Protein AF-A0A1I5E903-F1 (afdb_monomer_lite)

Organism: NCBI:txid913024

pLDDT: mean 73.97, std 17.39, range [37.31, 92.19]

Sequence (85 aa):
MHFKLNVMGKETKEGLYQGIIEKDEKGNYFCGPYLLDYKMVEANFKLGDKISIKKLINNPSHMSSELYPKKSIKFSLANGDKPSK

Secondary structure (DSSP, 8-state):
------------SS-SEEEE-EE-TT--EEETTEEEPHHHHHHH--TT-EEEEEEEEE---TTTTTT-SEEEEEEEE--------

Radius of gyration: 14.88 Å; chains: 1; bounding box: 41×28×46 Å

Foldseek 3Di:
DDDDDDPPQPPPPFAPDKAFWAADPVRWTAGVLETEDPVCCVVAHDGGFIKGQHDKDQDPDPVCCVSRRIYGPDIDGPPDDDPPD

Structure (mmCIF, N/CA/C/O backbone):
data_AF-A0A1I5E903-F1
#
_entry.id   AF-A0A1I5E903-F1
#
loop_
_atom_site.group_PDB
_atom_site.id
_atom_site.type_symbol
_atom_site.label_atom_id
_atom_site.label_alt_id
_atom_site.label_comp_id
_atom_site.label_asym_id
_atom_site.label_entity_id
_atom_site.label_seq_id
_atom_site.pdbx_PDB_ins_code
_atom_site.Cartn_x
_atom_site.Cartn_y
_atom_site.Cartn_z
_atom_site.occupancy
_atom_site.B_iso_or_equiv
_atom_site.auth_seq_id
_atom_site.auth_comp_id
_atom_site.auth_asym_id
_atom_site.auth_atom_id
_atom_site.pdbx_PDB_model_num
ATOM 1 N N . MET A 1 1 ? -30.423 -18.987 -22.881 1.00 51.06 1 MET A N 1
ATOM 2 C CA . MET A 1 1 ? -29.418 -18.662 -21.847 1.00 51.06 1 MET A CA 1
ATOM 3 C C . MET A 1 1 ? -28.389 -17.691 -22.408 1.00 51.06 1 MET A C 1
ATOM 5 O O . MET A 1 1 ? -27.798 -17.992 -23.436 1.00 51.06 1 MET A O 1
ATOM 9 N N . HIS A 1 2 ? -28.152 -16.563 -21.741 1.00 42.00 2 HIS A N 1
ATOM 10 C CA . HIS A 1 2 ? -26.885 -15.837 -21.859 1.00 42.00 2 HIS A CA 1
ATOM 11 C C . HIS A 1 2 ? -26.649 -15.063 -20.558 1.00 42.00 2 HIS A C 1
ATOM 13 O O . HIS A 1 2 ? -27.105 -13.937 -20.380 1.00 42.00 2 HIS A O 1
ATOM 19 N N . PHE A 1 3 ? -25.982 -15.720 -19.610 1.00 47.97 3 PHE A N 1
ATOM 20 C CA . PHE A 1 3 ? -25.411 -15.062 -18.443 1.00 47.97 3 PHE A CA 1
ATOM 21 C C . PHE A 1 3 ? -24.185 -14.280 -18.916 1.00 47.97 3 PHE A C 1
ATOM 23 O O . PHE A 1 3 ? -23.137 -14.865 -19.174 1.00 47.97 3 PHE A O 1
ATOM 30 N N . LYS A 1 4 ? -24.307 -12.957 -19.039 1.00 45.06 4 LYS A N 1
ATOM 31 C CA . LYS A 1 4 ? -23.148 -12.064 -18.978 1.00 45.06 4 LYS A CA 1
ATOM 32 C C . LYS A 1 4 ? -23.160 -11.391 -17.616 1.00 45.06 4 LYS A C 1
ATOM 34 O O . LYS A 1 4 ? -23.788 -10.358 -17.412 1.00 45.06 4 LYS A O 1
ATOM 39 N N . LEU A 1 5 ? -22.459 -12.030 -16.683 1.00 57.47 5 LEU A N 1
ATOM 40 C CA . LEU A 1 5 ? -21.821 -11.336 -15.578 1.00 57.47 5 LEU A CA 1
ATOM 41 C C . LEU A 1 5 ? -20.936 -10.252 -16.194 1.00 57.47 5 LEU A C 1
ATOM 43 O O . LEU A 1 5 ? -19.979 -10.563 -16.890 1.00 57.47 5 LEU A O 1
ATOM 47 N N . ASN A 1 6 ? -21.262 -8.991 -15.958 1.00 43.69 6 ASN A N 1
ATOM 48 C CA . ASN A 1 6 ? -20.233 -7.981 -15.802 1.00 43.69 6 ASN A CA 1
ATOM 49 C C . ASN A 1 6 ? -20.755 -7.023 -14.753 1.00 43.69 6 ASN A C 1
ATOM 51 O O . ASN A 1 6 ? -21.580 -6.149 -15.013 1.00 43.69 6 ASN A O 1
ATOM 55 N N . VAL A 1 7 ? -20.319 -7.310 -13.531 1.00 49.47 7 VAL A N 1
ATOM 56 C CA . VAL A 1 7 ? -20.443 -6.464 -12.358 1.00 49.47 7 VAL A CA 1
ATOM 57 C C . VAL A 1 7 ? -19.977 -5.079 -12.782 1.00 49.47 7 VAL A C 1
ATOM 59 O O . VAL A 1 7 ? -18.786 -4.820 -12.927 1.00 49.47 7 VAL A O 1
ATOM 62 N N . MET A 1 8 ? -20.948 -4.217 -13.064 1.00 47.16 8 MET A N 1
ATOM 63 C CA . MET A 1 8 ? -20.751 -2.788 -13.186 1.00 47.16 8 MET A CA 1
ATOM 64 C C . MET A 1 8 ? -20.169 -2.383 -11.841 1.00 47.16 8 MET A C 1
ATOM 66 O O . MET A 1 8 ? -20.883 -2.393 -10.836 1.00 47.16 8 MET A O 1
ATOM 70 N N . GLY A 1 9 ? -18.848 -2.193 -11.803 1.00 43.62 9 GLY A N 1
ATOM 71 C CA . GLY A 1 9 ? -18.147 -1.687 -10.639 1.00 43.62 9 GLY A CA 1
ATOM 72 C C . GLY A 1 9 ? -18.836 -0.389 -10.288 1.00 43.62 9 GLY A C 1
ATOM 73 O O . GLY A 1 9 ? -18.671 0.605 -10.987 1.00 43.62 9 GLY A O 1
ATOM 74 N N . LYS A 1 10 ? -19.719 -0.443 -9.289 1.00 45.12 10 LYS A N 1
ATOM 75 C CA . LYS A 1 10 ? -20.390 0.738 -8.784 1.00 45.12 10 LYS A CA 1
ATOM 76 C C . LYS A 1 10 ? -19.247 1.652 -8.381 1.00 45.12 10 LYS A C 1
ATOM 78 O O . LYS A 1 10 ? -18.477 1.297 -7.494 1.00 45.12 10 LYS A O 1
ATOM 83 N N . GLU A 1 11 ? -19.117 2.785 -9.059 1.00 48.38 11 GLU A N 1
ATOM 84 C CA . GLU A 1 11 ? -18.348 3.930 -8.591 1.00 48.38 11 GLU A CA 1
ATOM 85 C C . GLU A 1 11 ? -19.040 4.403 -7.308 1.00 48.38 11 GLU A C 1
ATOM 87 O O . GLU A 1 11 ? -19.838 5.339 -7.283 1.00 48.38 11 GLU A O 1
ATOM 92 N N . THR A 1 12 ? -18.860 3.629 -6.238 1.00 42.34 12 THR A N 1
ATOM 93 C CA . THR A 1 12 ? -19.408 3.922 -4.931 1.00 42.34 12 THR A CA 1
ATOM 94 C C . THR A 1 12 ? -18.660 5.139 -4.441 1.00 42.34 12 THR A C 1
ATOM 96 O O . THR A 1 12 ? -17.433 5.187 -4.482 1.00 42.34 12 THR A O 1
ATOM 99 N N . LYS A 1 13 ? -19.429 6.140 -4.035 1.00 49.25 13 LYS A N 1
ATOM 100 C CA . LYS A 1 13 ? -19.049 7.538 -3.833 1.00 49.25 13 LYS A CA 1
ATOM 101 C C . LYS A 1 13 ? -17.975 7.795 -2.760 1.00 49.25 13 LYS A C 1
ATOM 103 O O . LYS A 1 13 ? -17.783 8.940 -2.380 1.00 49.25 13 LYS A O 1
ATOM 108 N N . GLU A 1 14 ? -17.228 6.790 -2.309 1.00 51.12 14 GLU A N 1
ATOM 109 C CA . GLU A 1 14 ? -16.206 6.895 -1.267 1.00 51.12 14 GLU A CA 1
ATOM 110 C C . GLU A 1 14 ? -15.041 5.917 -1.540 1.00 51.12 14 GLU A C 1
ATOM 112 O O . GLU A 1 14 ? -14.918 4.862 -0.927 1.00 51.12 14 GLU A O 1
ATOM 117 N N . GLY A 1 15 ? -14.162 6.277 -2.484 1.00 56.53 15 GLY A N 1
ATOM 118 C CA . GLY A 1 15 ? -12.920 5.547 -2.782 1.00 56.53 15 GLY A CA 1
ATOM 119 C C . GLY A 1 15 ? -13.049 4.452 -3.851 1.00 56.53 15 GLY A C 1
ATOM 120 O O . GLY A 1 15 ? -13.970 3.648 -3.840 1.00 56.53 15 GLY A O 1
ATOM 121 N N . LEU A 1 16 ? -12.083 4.414 -4.776 1.00 73.00 16 LEU A N 1
ATOM 122 C CA . LEU A 1 16 ? -11.973 3.438 -5.870 1.00 73.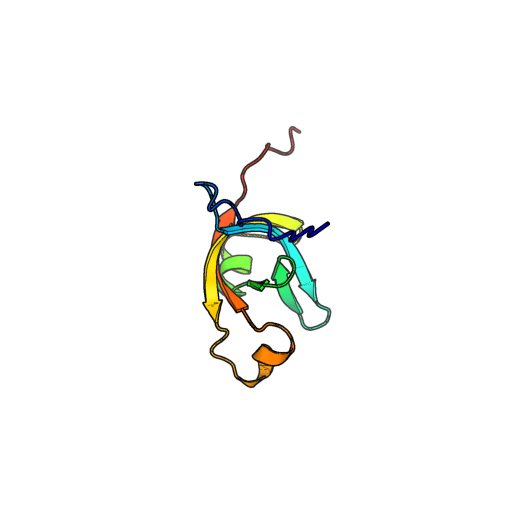00 16 LEU A CA 1
ATOM 123 C C . LEU A 1 16 ? -11.763 2.003 -5.369 1.00 73.00 16 LEU A C 1
ATOM 125 O O . LEU A 1 16 ? -12.165 1.050 -6.028 1.00 73.00 16 LEU A O 1
ATOM 129 N N . TYR A 1 17 ? -11.062 1.849 -4.248 1.00 83.12 17 TYR A N 1
ATOM 130 C CA . TYR A 1 17 ? -10.743 0.552 -3.662 1.00 83.12 17 TYR A CA 1
ATOM 131 C C . TYR A 1 17 ? -10.435 0.720 -2.177 1.00 83.12 17 TYR A C 1
ATOM 133 O O . TYR A 1 17 ? -9.865 1.735 -1.782 1.00 83.12 17 TYR A O 1
ATOM 141 N N . GLN A 1 18 ? -10.779 -0.261 -1.350 1.00 87.19 18 GLN A N 1
ATOM 142 C CA . GLN A 1 18 ? -10.391 -0.298 0.057 1.00 87.19 18 GLN A CA 1
ATOM 143 C C . GLN A 1 18 ? -9.720 -1.629 0.368 1.00 87.19 18 GLN A C 1
ATOM 145 O O . GLN A 1 18 ? -10.194 -2.676 -0.062 1.00 87.19 18 GLN A O 1
ATOM 150 N N . GLY A 1 19 ? -8.643 -1.589 1.139 1.00 87.81 19 GLY A N 1
ATOM 151 C CA . GLY A 1 19 ? -7.914 -2.784 1.541 1.00 87.81 19 GLY A CA 1
ATOM 152 C C . GLY A 1 19 ? -6.922 -2.487 2.655 1.00 87.81 19 GLY A C 1
ATOM 153 O O . GLY A 1 19 ? -6.839 -1.358 3.135 1.00 87.81 19 GLY A O 1
ATOM 154 N N . ILE A 1 20 ? -6.192 -3.510 3.080 1.00 90.44 20 ILE A N 1
ATOM 155 C CA . ILE A 1 20 ? -5.174 -3.404 4.127 1.00 90.44 20 ILE A CA 1
ATOM 156 C C . ILE A 1 20 ? -3.815 -3.139 3.471 1.00 90.44 20 ILE A C 1
ATOM 158 O O . ILE A 1 20 ? -3.583 -3.556 2.335 1.00 90.44 20 ILE A O 1
ATOM 162 N N . ILE A 1 21 ? -2.951 -2.390 4.153 1.00 91.44 21 ILE A N 1
ATOM 163 C CA . ILE A 1 21 ? -1.561 -2.198 3.744 1.00 91.44 21 ILE A CA 1
ATOM 164 C C . ILE A 1 21 ? -0.763 -3.446 4.098 1.00 91.44 21 ILE A C 1
ATOM 166 O O . ILE A 1 21 ? -0.604 -3.783 5.273 1.00 91.44 21 ILE A O 1
ATOM 170 N N . GLU A 1 22 ? -0.193 -4.067 3.078 1.00 92.19 22 GLU A N 1
ATOM 171 C CA . GLU A 1 22 ? 0.713 -5.202 3.187 1.00 92.19 22 GLU A CA 1
ATOM 172 C C . GLU A 1 22 ? 2.094 -4.813 2.654 1.00 92.19 22 GLU A C 1
ATOM 174 O O . GLU A 1 22 ? 2.254 -3.805 1.959 1.00 92.19 22 GLU A O 1
ATOM 179 N N . LYS A 1 23 ? 3.116 -5.585 3.024 1.00 90.88 23 LYS A N 1
ATOM 180 C CA . LYS A 1 23 ? 4.497 -5.375 2.588 1.00 90.88 23 LYS A CA 1
ATOM 181 C C . LYS A 1 23 ? 5.059 -6.695 2.115 1.00 90.88 23 LYS A C 1
ATOM 183 O O . LYS A 1 23 ? 4.984 -7.692 2.825 1.00 90.88 23 LYS A O 1
ATOM 188 N N . ASP A 1 24 ? 5.622 -6.664 0.921 1.00 87.94 24 ASP A N 1
ATOM 189 C CA . ASP A 1 24 ? 6.269 -7.821 0.319 1.00 87.94 24 ASP A CA 1
ATOM 190 C C . ASP A 1 24 ? 7.661 -8.051 0.932 1.00 87.94 24 ASP A C 1
ATOM 192 O O . ASP A 1 24 ? 8.232 -7.143 1.546 1.00 87.94 24 ASP A O 1
AT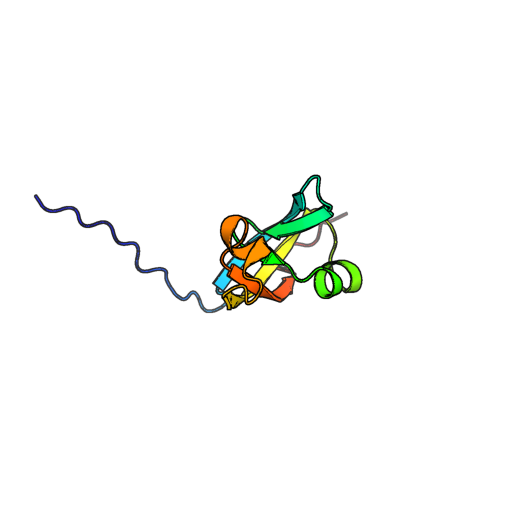OM 196 N N . GLU A 1 25 ? 8.262 -9.219 0.700 1.00 85.00 25 GLU A N 1
ATOM 197 C CA . GLU A 1 25 ? 9.629 -9.544 1.137 1.00 85.00 25 GLU A CA 1
ATOM 198 C C . GLU A 1 25 ? 10.669 -8.544 0.602 1.00 85.00 25 GLU A C 1
ATOM 200 O O . GLU A 1 25 ? 11.679 -8.266 1.247 1.00 85.00 25 GLU A O 1
ATOM 205 N N . LYS A 1 26 ? 10.389 -7.917 -0.549 1.00 81.38 26 LYS A N 1
ATOM 206 C CA . LYS A 1 26 ? 11.214 -6.842 -1.132 1.00 81.38 26 LYS A CA 1
ATOM 207 C C . LYS A 1 26 ? 11.044 -5.473 -0.464 1.00 81.38 26 LYS A C 1
ATOM 209 O O . LYS A 1 26 ? 11.651 -4.496 -0.894 1.00 81.38 26 LYS A O 1
ATOM 214 N N . GLY A 1 27 ? 10.181 -5.369 0.540 1.00 84.88 27 GLY A N 1
ATOM 215 C CA . GLY A 1 27 ? 9.893 -4.133 1.253 1.00 84.88 27 GLY A CA 1
ATOM 216 C C . GLY A 1 27 ? 8.953 -3.163 0.531 1.00 84.88 27 GLY A C 1
ATOM 217 O O . GLY A 1 27 ? 8.859 -2.002 0.926 1.00 84.88 27 GLY A O 1
ATOM 218 N N . ASN A 1 28 ? 8.245 -3.626 -0.502 1.00 86.19 28 ASN A N 1
ATOM 219 C CA . ASN A 1 28 ? 7.266 -2.826 -1.235 1.00 86.19 28 ASN A CA 1
ATOM 220 C C . ASN A 1 28 ? 5.912 -2.856 -0.529 1.00 86.19 28 ASN A C 1
ATOM 222 O O . ASN A 1 28 ? 5.388 -3.938 -0.281 1.00 86.19 28 ASN A O 1
ATOM 226 N N . TYR A 1 29 ? 5.336 -1.684 -0.256 1.00 90.75 29 TYR A N 1
ATOM 227 C CA . TYR A 1 29 ? 3.985 -1.587 0.291 1.00 90.75 29 TYR A CA 1
ATOM 228 C C . TYR A 1 29 ? 2.942 -1.710 -0.816 1.00 90.75 29 TYR A C 1
ATOM 230 O O . TYR A 1 29 ? 2.981 -0.960 -1.793 1.00 90.75 29 TYR A O 1
ATOM 238 N N . PHE A 1 30 ? 1.986 -2.613 -0.649 1.00 90.31 30 PHE A N 1
ATOM 239 C CA . PHE A 1 30 ? 0.8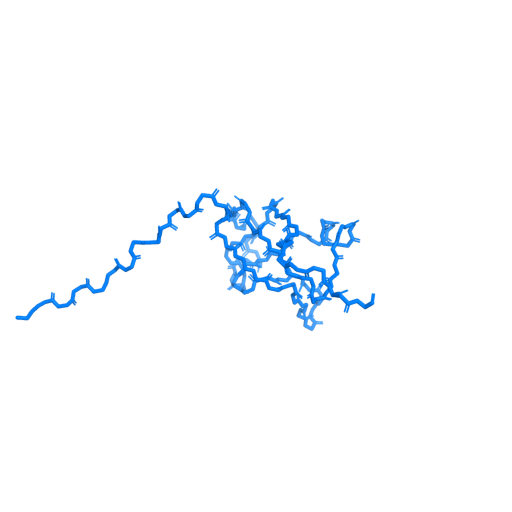99 -2.830 -1.595 1.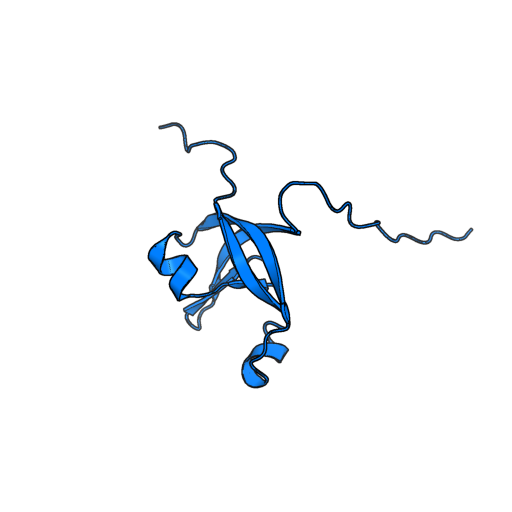00 90.31 30 PHE A CA 1
ATOM 240 C C . PHE A 1 30 ? -0.439 -2.987 -0.869 1.00 90.31 30 PHE A C 1
ATOM 242 O O . PHE A 1 30 ? -0.505 -3.186 0.341 1.00 90.31 30 PHE A O 1
ATOM 249 N N . CYS A 1 31 ? -1.523 -2.821 -1.616 1.00 89.06 31 CYS A N 1
ATOM 250 C CA . CYS A 1 31 ? -2.883 -2.998 -1.137 1.00 89.06 31 CYS A CA 1
ATOM 251 C C . CYS A 1 31 ? -3.663 -3.788 -2.182 1.00 89.06 31 CYS A C 1
ATOM 253 O O . CYS A 1 31 ? -4.034 -3.250 -3.233 1.00 89.06 31 CYS A O 1
ATOM 255 N N . GLY A 1 32 ? -3.878 -5.077 -1.912 1.00 85.56 32 GLY A N 1
ATOM 256 C CA . GLY A 1 32 ? -4.398 -6.009 -2.910 1.00 85.56 32 GLY A CA 1
ATOM 257 C C . GLY A 1 32 ? -3.534 -5.983 -4.182 1.00 85.56 32 GLY A C 1
ATOM 258 O O . GLY A 1 32 ? -2.326 -6.170 -4.090 1.00 85.56 32 GLY A O 1
ATOM 259 N N . PRO A 1 33 ? -4.097 -5.699 -5.369 1.00 83.81 33 PRO A N 1
ATOM 260 C CA . PRO A 1 33 ? -3.338 -5.690 -6.622 1.00 83.81 33 PRO A CA 1
ATOM 261 C C . PRO A 1 33 ? -2.604 -4.363 -6.912 1.00 83.81 33 PRO A C 1
ATOM 263 O O . PRO A 1 33 ? -2.058 -4.188 -8.003 1.00 83.81 33 PRO A O 1
ATOM 266 N N . TYR A 1 34 ? -2.635 -3.389 -5.995 1.00 87.12 34 TYR A N 1
ATOM 267 C CA . TYR A 1 34 ? -2.144 -2.031 -6.244 1.00 87.12 34 TYR A CA 1
ATOM 268 C C . TYR A 1 34 ? -0.916 -1.698 -5.404 1.00 87.12 34 TYR A C 1
ATOM 270 O O . TYR A 1 34 ? -0.943 -1.827 -4.182 1.00 87.12 34 TYR A O 1
ATOM 278 N N . LEU A 1 35 ? 0.131 -1.169 -6.038 1.00 89.44 35 LEU A N 1
ATOM 279 C CA . LEU A 1 35 ? 1.299 -0.666 -5.314 1.00 89.44 35 LEU A CA 1
ATOM 280 C C . LEU A 1 35 ? 0.960 0.642 -4.603 1.00 89.44 35 LEU A C 1
ATOM 282 O O . LEU A 1 35 ? 0.313 1.515 -5.183 1.00 89.44 35 LEU A O 1
ATOM 286 N N . LEU A 1 36 ? 1.432 0.819 -3.377 1.00 89.19 36 LEU A N 1
ATOM 287 C CA . LEU A 1 36 ? 1.284 2.064 -2.635 1.00 89.19 36 LEU A CA 1
ATOM 288 C C . LEU A 1 36 ? 2.549 2.906 -2.732 1.00 89.19 36 LEU A C 1
ATOM 290 O O . LEU A 1 36 ? 3.659 2.409 -2.922 1.00 89.19 36 LEU A O 1
ATOM 294 N N . ASP A 1 37 ? 2.386 4.218 -2.608 1.00 87.69 37 ASP A N 1
ATOM 295 C CA . ASP A 1 37 ? 3.539 5.093 -2.481 1.00 87.69 37 ASP A CA 1
ATOM 296 C C . ASP A 1 37 ? 4.211 4.911 -1.115 1.00 87.69 37 ASP A C 1
ATOM 298 O O . ASP A 1 37 ? 3.613 5.191 -0.078 1.00 87.69 37 ASP A O 1
ATOM 302 N N . TYR A 1 38 ? 5.465 4.455 -1.129 1.00 86.25 38 TYR A N 1
ATOM 303 C CA . TYR A 1 38 ? 6.251 4.179 0.075 1.00 86.25 38 TYR A CA 1
ATOM 304 C C . TYR A 1 38 ? 6.336 5.385 1.013 1.00 86.25 38 TYR A C 1
ATOM 306 O O . TYR A 1 38 ? 6.103 5.248 2.210 1.00 86.25 38 TYR A O 1
ATOM 314 N N . LYS A 1 39 ? 6.627 6.578 0.475 1.00 85.88 39 LYS A N 1
ATOM 315 C CA . LYS A 1 39 ? 6.763 7.793 1.291 1.00 85.88 39 LYS A CA 1
ATOM 316 C C . LYS A 1 39 ? 5.440 8.144 1.950 1.00 85.88 39 LYS A C 1
ATOM 318 O O . LYS A 1 39 ? 5.422 8.561 3.101 1.00 85.88 39 LYS A O 1
ATOM 323 N N . MET A 1 40 ? 4.340 7.969 1.220 1.00 86.69 40 MET A N 1
ATOM 324 C CA . MET A 1 40 ? 3.010 8.212 1.758 1.00 86.69 40 MET A CA 1
ATOM 325 C C . MET A 1 40 ? 2.675 7.232 2.882 1.00 86.69 40 MET A C 1
ATOM 327 O O . MET A 1 40 ? 2.218 7.692 3.928 1.00 86.69 40 MET A O 1
ATOM 331 N N . VAL A 1 41 ? 2.938 5.930 2.684 1.00 88.81 41 VAL A N 1
ATOM 332 C CA . VAL A 1 41 ? 2.742 4.900 3.714 1.00 88.81 41 VAL A CA 1
ATOM 333 C C . VAL A 1 41 ? 3.568 5.236 4.946 1.00 88.81 41 VAL A C 1
ATOM 335 O O . VAL A 1 41 ? 2.989 5.466 5.988 1.00 88.81 41 VAL A O 1
ATOM 338 N N . GLU A 1 42 ? 4.881 5.394 4.833 1.00 87.44 42 GLU A N 1
ATOM 339 C CA . GLU A 1 42 ? 5.752 5.613 6.000 1.00 87.44 42 GLU A CA 1
ATOM 340 C C . GLU A 1 42 ? 5.471 6.926 6.742 1.00 87.44 42 GLU A C 1
ATOM 342 O O . GLU A 1 42 ? 5.678 7.012 7.949 1.00 87.44 42 GLU A O 1
ATOM 347 N N . ALA A 1 43 ? 4.990 7.955 6.038 1.00 88.19 43 ALA A N 1
ATOM 348 C CA . ALA A 1 43 ? 4.691 9.244 6.652 1.00 88.19 43 ALA A CA 1
ATOM 349 C C . ALA A 1 43 ? 3.346 9.276 7.398 1.00 88.19 43 ALA A C 1
ATOM 351 O O . ALA A 1 43 ? 3.207 10.056 8.336 1.00 88.19 43 ALA A O 1
ATOM 352 N N . ASN A 1 44 ? 2.340 8.502 6.966 1.00 84.38 44 ASN A N 1
ATOM 353 C CA . ASN A 1 44 ? 0.956 8.648 7.455 1.00 84.38 44 ASN A CA 1
ATOM 354 C C . ASN A 1 44 ? 0.255 7.332 7.830 1.00 84.38 44 ASN A C 1
ATOM 356 O O . ASN A 1 44 ? -0.831 7.374 8.402 1.00 84.38 44 ASN A O 1
ATOM 360 N N . PHE A 1 45 ? 0.827 6.179 7.500 1.00 88.50 45 PHE A N 1
ATOM 361 C CA . PHE A 1 45 ? 0.196 4.867 7.618 1.00 88.50 45 PHE A CA 1
ATOM 362 C C . PHE A 1 45 ? 1.181 3.816 8.142 1.00 88.50 45 PHE A C 1
ATOM 364 O O . PHE A 1 45 ? 2.386 4.046 8.239 1.00 88.50 45 PHE A O 1
ATOM 371 N N . LYS A 1 46 ? 0.675 2.629 8.481 1.00 87.75 46 LYS A N 1
ATOM 372 C CA . LYS A 1 46 ? 1.500 1.492 8.894 1.00 87.75 46 LYS A CA 1
ATOM 373 C C . LYS A 1 46 ? 1.045 0.209 8.211 1.00 87.75 46 LYS A C 1
ATOM 375 O O . LYS A 1 46 ? -0.044 0.121 7.648 1.00 87.75 46 LYS A O 1
ATOM 380 N N . LEU A 1 47 ? 1.901 -0.805 8.259 1.00 89.62 47 LEU A N 1
ATOM 381 C CA . LEU A 1 47 ? 1.515 -2.155 7.865 1.00 89.62 47 LEU A CA 1
ATOM 382 C C . LEU A 1 47 ? 0.328 -2.617 8.723 1.00 89.62 47 LEU A C 1
ATOM 384 O O . LEU A 1 47 ? 0.369 -2.486 9.945 1.00 89.62 47 LEU A O 1
ATOM 388 N N . GLY A 1 48 ? -0.713 -3.147 8.086 1.00 87.44 48 GLY A N 1
ATOM 389 C CA . GLY A 1 48 ? -1.954 -3.537 8.754 1.00 87.44 48 GLY A CA 1
ATOM 390 C C . GLY A 1 48 ? -3.019 -2.437 8.827 1.00 87.44 48 GLY A C 1
ATOM 391 O O . GLY A 1 48 ? -4.164 -2.747 9.152 1.00 87.44 48 GLY A O 1
ATOM 392 N N . ASP A 1 49 ? -2.707 -1.183 8.476 1.00 88.44 49 ASP A N 1
ATOM 393 C CA . ASP A 1 49 ? -3.732 -0.140 8.382 1.00 88.44 49 ASP A CA 1
ATOM 394 C C . ASP A 1 49 ? -4.658 -0.387 7.193 1.00 88.44 49 ASP A C 1
ATOM 396 O O . ASP A 1 49 ? -4.228 -0.709 6.081 1.00 88.44 49 ASP A O 1
ATOM 400 N N . LYS A 1 50 ? -5.955 -0.175 7.415 1.00 88.62 50 LYS A N 1
ATOM 401 C CA . LYS A 1 50 ? -6.948 -0.206 6.346 1.00 88.62 50 LYS A CA 1
ATOM 402 C C . LYS A 1 50 ? -6.975 1.149 5.652 1.00 88.62 50 LYS A C 1
ATOM 404 O O . LYS A 1 50 ? -7.206 2.182 6.280 1.00 88.62 50 LYS A O 1
ATOM 409 N N . ILE A 1 51 ? -6.794 1.155 4.339 1.00 89.06 51 ILE A N 1
ATOM 410 C CA . ILE A 1 51 ? -6.813 2.361 3.516 1.00 89.06 51 ILE A CA 1
ATOM 411 C C . ILE A 1 51 ? -7.878 2.301 2.437 1.00 89.06 51 ILE A C 1
ATOM 413 O O . ILE A 1 51 ? -8.264 1.245 1.945 1.00 89.06 51 ILE A O 1
ATOM 417 N N . SER A 1 52 ? -8.327 3.483 2.044 1.00 88.81 52 SER A N 1
ATOM 418 C CA . SER A 1 52 ? -9.174 3.734 0.898 1.00 88.81 52 SER A CA 1
ATOM 419 C C . SER A 1 52 ? -8.385 4.465 -0.176 1.00 88.81 52 SER A C 1
ATOM 421 O O . SER A 1 52 ? -7.983 5.620 -0.023 1.00 88.81 52 SER A O 1
ATOM 423 N N . ILE A 1 53 ? -8.157 3.773 -1.282 1.00 87.12 53 ILE A N 1
ATOM 424 C CA . ILE A 1 53 ? -7.573 4.301 -2.500 1.00 87.12 53 ILE A CA 1
ATOM 425 C C . ILE A 1 53 ? -8.578 5.225 -3.174 1.00 87.12 53 ILE A C 1
ATOM 427 O O . ILE A 1 53 ? -9.673 4.824 -3.549 1.00 87.12 53 ILE A O 1
ATOM 431 N N . LYS A 1 54 ? -8.171 6.475 -3.372 1.00 84.44 54 LYS A N 1
ATOM 432 C CA . LYS A 1 54 ? -8.951 7.511 -4.055 1.00 84.44 54 LYS A CA 1
ATOM 433 C C . LYS A 1 54 ? -8.493 7.716 -5.492 1.00 84.44 54 LYS A C 1
ATOM 435 O O . LYS A 1 54 ? -9.289 8.132 -6.325 1.00 84.44 54 LYS A O 1
ATOM 440 N N . LYS A 1 55 ? -7.215 7.455 -5.787 1.00 82.25 55 LYS A N 1
ATOM 441 C CA . LYS A 1 55 ? -6.656 7.601 -7.132 1.00 82.25 55 LYS A CA 1
ATOM 442 C C . LYS A 1 55 ? -5.625 6.525 -7.433 1.00 82.25 55 LYS A C 1
ATOM 444 O O . LYS A 1 55 ? -4.570 6.472 -6.799 1.00 82.25 55 LYS A O 1
ATOM 449 N N . LEU A 1 56 ? -5.928 5.743 -8.461 1.00 83.56 56 LEU A N 1
ATOM 450 C CA . LEU A 1 56 ? -4.997 4.838 -9.117 1.00 83.56 56 LEU A CA 1
ATOM 451 C C . LEU A 1 56 ? -4.430 5.517 -10.359 1.00 83.56 56 LEU A C 1
ATOM 453 O O . LEU A 1 56 ? -5.138 6.225 -11.074 1.00 83.56 56 LEU A O 1
ATOM 457 N N . ILE A 1 57 ? -3.152 5.286 -10.610 1.00 81.06 57 ILE A N 1
ATOM 458 C CA . ILE A 1 57 ? -2.469 5.643 -11.845 1.00 81.06 57 ILE A CA 1
ATOM 459 C C . ILE A 1 57 ? -1.830 4.384 -12.427 1.00 81.06 57 ILE A C 1
ATOM 461 O O . ILE A 1 57 ? -1.488 3.453 -11.692 1.00 81.06 57 ILE A O 1
ATOM 465 N N . ASN A 1 58 ? -1.655 4.347 -13.745 1.00 77.94 58 ASN A N 1
ATOM 466 C CA . ASN A 1 58 ? -0.778 3.353 -14.352 1.00 77.94 58 ASN A CA 1
ATOM 467 C C . ASN A 1 58 ? 0.628 3.536 -13.791 1.00 77.94 58 ASN A C 1
ATOM 469 O O . ASN A 1 58 ? 1.081 4.670 -13.627 1.00 77.94 58 ASN A O 1
ATOM 47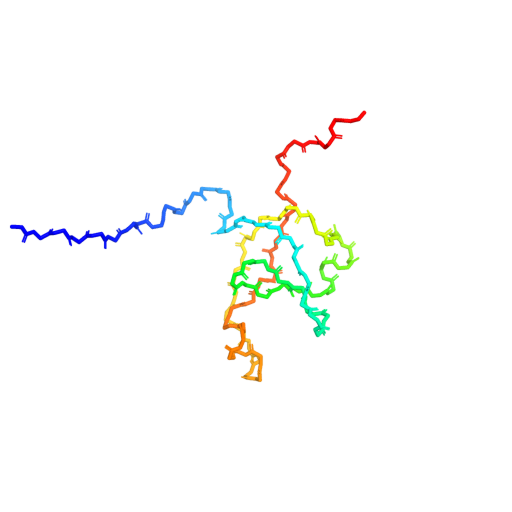3 N N . ASN A 1 59 ? 1.289 2.430 -13.461 1.00 69.12 59 ASN A N 1
ATOM 474 C CA . ASN A 1 59 ? 2.641 2.491 -12.945 1.00 69.12 59 ASN A CA 1
ATOM 475 C C . ASN A 1 59 ? 3.574 3.016 -14.055 1.00 69.12 59 ASN A C 1
ATOM 477 O O . ASN A 1 59 ? 3.761 2.328 -15.059 1.00 69.12 59 ASN A O 1
ATOM 481 N N . PRO A 1 60 ? 4.157 4.222 -13.912 1.00 64.00 60 PRO A N 1
ATOM 482 C CA . PRO A 1 60 ? 5.040 4.766 -14.939 1.00 64.00 60 PRO A CA 1
ATOM 483 C C . PRO A 1 60 ? 6.381 4.018 -14.989 1.00 64.00 60 PRO A C 1
ATOM 485 O O . PRO A 1 60 ? 7.130 4.165 -15.950 1.00 64.00 60 PRO A O 1
ATOM 488 N N . SER A 1 61 ? 6.704 3.219 -13.962 1.00 57.66 61 SER A N 1
ATOM 489 C CA . SER A 1 61 ? 7.900 2.380 -13.955 1.00 57.66 61 SER A CA 1
ATOM 490 C C . SER A 1 61 ? 7.676 1.109 -14.760 1.00 57.66 61 SER A C 1
ATOM 492 O O . SER A 1 61 ? 6.994 0.189 -14.314 1.00 57.66 61 SER A O 1
ATOM 494 N N . HIS A 1 62 ? 8.333 1.042 -15.916 1.00 58.25 62 HIS A N 1
ATOM 495 C CA . HIS A 1 62 ? 8.342 -0.132 -16.788 1.00 58.25 62 HIS A CA 1
ATOM 496 C C . HIS A 1 62 ? 8.827 -1.402 -16.058 1.00 58.25 62 HIS A C 1
ATOM 498 O O . HIS A 1 62 ? 8.265 -2.467 -16.271 1.00 58.25 62 HIS A O 1
ATOM 504 N N . MET A 1 63 ? 9.797 -1.281 -15.136 1.00 64.38 63 MET A N 1
ATOM 505 C CA . MET A 1 63 ? 10.370 -2.412 -14.379 1.00 64.38 63 MET A CA 1
ATOM 506 C C . MET A 1 63 ? 9.414 -3.052 -13.364 1.00 64.38 63 MET A C 1
ATOM 508 O O . MET A 1 63 ? 9.427 -4.264 -13.190 1.00 64.38 63 MET A O 1
ATOM 512 N N . SER A 1 64 ? 8.594 -2.258 -12.673 1.00 60.28 64 SER A N 1
ATOM 513 C CA . SER A 1 64 ? 7.675 -2.781 -11.649 1.00 60.28 64 SER A CA 1
ATOM 514 C C . SER A 1 64 ? 6.250 -2.933 -12.172 1.00 60.28 64 SER A C 1
ATOM 516 O O . SER A 1 64 ? 5.379 -3.335 -11.409 1.00 60.28 64 SER A O 1
ATOM 518 N N . SER A 1 65 ? 5.996 -2.598 -13.442 1.00 62.16 65 SER A N 1
ATOM 519 C CA . SER A 1 65 ? 4.682 -2.752 -14.079 1.00 62.16 65 SER A CA 1
ATOM 520 C C . SER A 1 65 ? 4.279 -4.216 -14.250 1.00 62.16 65 SER A C 1
ATOM 522 O O . SER A 1 65 ? 3.087 -4.502 -14.255 1.00 62.16 65 SER A O 1
ATOM 524 N N . GLU A 1 66 ? 5.244 -5.138 -14.329 1.00 70.69 66 GLU A N 1
ATOM 525 C CA . GLU A 1 66 ? 4.957 -6.577 -14.400 1.00 70.69 66 GLU A CA 1
ATOM 526 C C . GLU A 1 66 ? 4.372 -7.118 -13.088 1.00 70.69 66 GLU A C 1
ATOM 528 O O . GLU A 1 66 ? 3.452 -7.930 -13.112 1.00 70.69 66 GLU A O 1
ATOM 533 N N . LEU A 1 67 ? 4.861 -6.632 -11.940 1.00 73.81 67 LEU A N 1
ATOM 534 C CA . LEU A 1 67 ? 4.361 -7.026 -10.615 1.00 73.81 67 LEU A CA 1
ATOM 535 C C . LEU A 1 67 ? 3.173 -6.166 -10.173 1.00 73.81 67 LEU A C 1
ATOM 537 O O . LEU A 1 67 ? 2.202 -6.663 -9.612 1.00 73.81 67 LEU A O 1
ATOM 541 N N . TYR A 1 68 ? 3.249 -4.864 -10.442 1.00 78.56 68 TYR A N 1
ATOM 542 C CA . TYR A 1 68 ? 2.253 -3.875 -10.058 1.00 78.56 68 TYR A CA 1
ATOM 543 C C . TYR A 1 68 ? 1.939 -2.958 -11.244 1.00 78.56 68 TYR A C 1
ATOM 545 O O . TYR A 1 68 ? 2.524 -1.873 -11.371 1.00 78.56 68 TYR A O 1
ATOM 553 N N . PRO A 1 69 ? 0.984 -3.340 -12.108 1.00 78.19 69 PRO A N 1
ATOM 554 C CA . PRO A 1 69 ? 0.626 -2.548 -13.287 1.00 78.19 69 PRO A CA 1
ATOM 555 C C . PRO A 1 69 ? -0.003 -1.196 -12.920 1.00 78.19 69 PRO A C 1
ATOM 557 O O . PRO A 1 69 ? -0.022 -0.252 -13.715 1.00 78.19 69 PRO A O 1
ATOM 560 N N . LYS A 1 70 ? -0.531 -1.080 -11.696 1.00 81.69 70 LYS A N 1
ATOM 561 C CA . LYS A 1 70 ? -1.204 0.113 -11.186 1.00 81.69 70 LYS A CA 1
ATOM 562 C C . LYS A 1 70 ? -0.649 0.496 -9.819 1.00 81.69 70 LYS A C 1
ATOM 564 O O . LYS A 1 70 ? -0.511 -0.341 -8.927 1.00 81.69 70 LYS A O 1
ATOM 569 N N . LYS A 1 71 ? -0.375 1.789 -9.655 1.00 85.25 71 LYS A N 1
ATOM 570 C CA . LYS A 1 71 ? 0.086 2.398 -8.408 1.00 85.25 71 LYS A CA 1
ATOM 571 C C . LYS A 1 71 ? -0.972 3.358 -7.877 1.00 85.25 71 LYS A C 1
ATOM 573 O O . LYS A 1 71 ? -1.550 4.146 -8.622 1.00 85.25 71 LYS A O 1
ATOM 578 N N . SER A 1 72 ? -1.201 3.331 -6.577 1.00 87.19 72 SER A N 1
ATOM 579 C CA . SER A 1 72 ? -1.992 4.320 -5.864 1.00 87.19 72 SER A CA 1
ATOM 580 C C . SER A 1 72 ? -1.097 5.457 -5.385 1.00 87.19 72 SER A C 1
ATOM 582 O O . SER A 1 72 ? -0.158 5.247 -4.620 1.00 87.19 72 SER A O 1
ATOM 584 N N . ILE A 1 73 ? -1.399 6.673 -5.833 1.00 84.69 73 ILE A N 1
ATOM 585 C CA . ILE A 1 73 ? -0.714 7.901 -5.384 1.00 84.69 73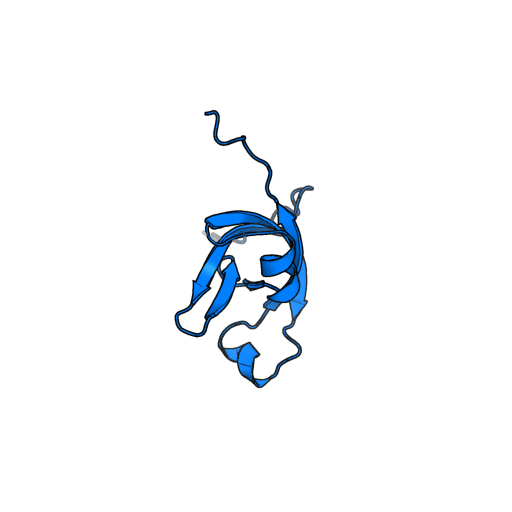 ILE A CA 1
ATOM 586 C C . ILE A 1 73 ? -1.566 8.727 -4.426 1.00 84.69 73 ILE A C 1
ATOM 588 O O . ILE A 1 73 ? -1.100 9.717 -3.872 1.00 84.69 73 ILE A O 1
ATOM 592 N N . LYS A 1 74 ? -2.846 8.372 -4.281 1.00 85.44 74 LYS A N 1
ATOM 593 C CA . LYS A 1 74 ? -3.762 9.081 -3.396 1.00 85.44 74 LYS A CA 1
ATOM 594 C C . LYS A 1 74 ? -4.666 8.074 -2.720 1.00 85.44 74 LYS A C 1
ATOM 596 O O . LYS A 1 74 ? -5.577 7.524 -3.337 1.00 85.44 74 LYS A O 1
ATOM 601 N N . PHE A 1 75 ? -4.412 7.863 -1.442 1.00 88.44 75 PHE A N 1
ATOM 602 C CA . PHE A 1 75 ? -5.214 7.031 -0.563 1.00 88.44 75 PHE A CA 1
ATOM 603 C C . PHE A 1 75 ? -5.365 7.722 0.795 1.00 88.44 75 PHE A C 1
ATOM 605 O O . PHE A 1 75 ? -4.705 8.715 1.089 1.00 88.44 75 PHE A O 1
ATOM 612 N N . SER A 1 76 ? -6.326 7.287 1.588 1.00 87.56 76 SER A N 1
ATOM 613 C CA . SER A 1 76 ? -6.611 7.831 2.919 1.00 87.56 76 SER A CA 1
ATOM 614 C C . SER A 1 76 ? -6.928 6.680 3.855 1.00 87.56 76 SER A C 1
ATOM 616 O O . SER A 1 76 ? -7.282 5.612 3.369 1.00 87.56 76 SER A O 1
ATOM 618 N N . LEU A 1 77 ? -6.815 6.864 5.169 1.00 87.44 77 LEU A N 1
ATOM 619 C CA . LEU A 1 77 ? -7.217 5.815 6.105 1.00 87.44 77 LEU A CA 1
ATOM 620 C C . LEU A 1 77 ? -8.702 5.525 5.885 1.00 87.44 77 LEU A C 1
ATOM 622 O O . LEU A 1 77 ? -9.528 6.440 5.842 1.00 87.44 77 LEU A O 1
ATOM 626 N N . ALA A 1 78 ? -9.030 4.253 5.681 1.00 81.50 78 ALA A N 1
ATOM 627 C CA . ALA A 1 78 ? -10.403 3.793 5.698 1.00 81.50 78 ALA A CA 1
ATOM 628 C C . ALA A 1 78 ? -10.795 3.694 7.172 1.00 81.50 78 ALA A C 1
ATOM 630 O O . ALA A 1 78 ? -10.757 2.619 7.763 1.00 81.50 78 ALA A O 1
ATOM 631 N N . ASN A 1 79 ? -11.098 4.845 7.777 1.00 65.12 79 ASN A N 1
ATOM 632 C CA . ASN A 1 79 ? -11.642 4.932 9.125 1.00 65.12 79 ASN A CA 1
ATOM 633 C C . ASN A 1 79 ? -13.030 4.271 9.144 1.00 65.12 79 ASN A C 1
ATOM 635 O O . ASN A 1 79 ? -14.049 4.932 8.982 1.00 65.12 79 ASN A O 1
ATOM 639 N N . GLY A 1 80 ? -13.048 2.956 9.322 1.00 57.94 80 GLY A N 1
ATOM 640 C CA . GLY A 1 80 ? -14.191 2.194 9.800 1.00 57.94 80 GLY A CA 1
ATOM 641 C C . GLY A 1 80 ? -13.777 1.586 11.128 1.00 57.94 80 GLY A C 1
ATOM 642 O O . GLY A 1 80 ? -13.054 0.598 11.132 1.00 57.94 80 GLY A O 1
ATOM 643 N N . ASP A 1 81 ? -14.193 2.246 12.207 1.00 45.97 81 ASP A N 1
ATOM 644 C CA . ASP A 1 81 ? -14.069 1.818 13.598 1.00 45.97 81 ASP A CA 1
ATOM 645 C C . ASP A 1 81 ? -12.655 1.854 14.191 1.00 45.97 81 ASP A C 1
ATOM 647 O O . ASP A 1 81 ? -11.730 1.128 13.838 1.00 45.97 81 ASP A O 1
ATOM 651 N N . LYS A 1 82 ? -12.514 2.756 15.165 1.00 38.69 82 LYS A N 1
ATOM 652 C CA . LYS A 1 82 ? -11.440 2.765 16.156 1.00 38.69 82 LYS A CA 1
ATOM 653 C C . LYS A 1 82 ? -11.216 1.314 16.632 1.00 38.69 82 LYS A C 1
ATOM 655 O O . LYS A 1 82 ? -12.217 0.647 16.903 1.00 38.69 82 LYS A O 1
ATOM 660 N N . PRO A 1 83 ? -9.981 0.819 16.843 1.00 45.03 83 PRO A N 1
ATOM 661 C CA . PRO A 1 83 ? -9.812 -0.244 17.818 1.00 45.03 83 PRO A CA 1
ATOM 662 C C . PRO A 1 83 ? -10.233 0.363 19.159 1.00 45.03 83 PRO A C 1
ATOM 664 O O . PRO A 1 83 ? -9.479 1.111 19.777 1.00 45.03 83 PRO A O 1
ATOM 667 N N . SER A 1 84 ? -11.491 0.139 19.542 1.00 44.03 84 SER A N 1
ATOM 668 C CA . SER A 1 84 ? -11.977 0.410 20.886 1.00 44.03 84 SER A CA 1
ATOM 669 C C . SER A 1 84 ? -11.051 -0.337 21.835 1.00 44.03 84 SER A C 1
ATOM 671 O O . SER A 1 84 ? -11.043 -1.569 21.851 1.00 44.03 84 SER A O 1
ATOM 673 N N . LYS A 1 85 ? -10.235 0.406 22.571 1.00 37.31 85 LYS A N 1
ATOM 674 C CA . LYS A 1 85 ? -9.561 -0.090 23.757 1.00 37.31 85 LYS A CA 1
ATOM 675 C C . LYS A 1 85 ? -9.853 0.867 24.892 1.00 37.31 85 LYS A C 1
ATOM 677 O O . LYS A 1 85 ? -9.831 2.090 24.626 1.00 37.31 85 LYS A O 1
#